Protein AF-A0A1X7HRK0-F1 (afdb_monomer_lite)

Sequence (69 aa):
MIINYGAVSSYRNNDGKVAAVKEQHMNFENAEALRKFTEENPEALIRHLDVRNGNIFAQVQIIEMEDLK

Secondary structure (DSSP, 8-state):
-----------B-TTSEEEEEEEEEEEESSHHHHHHHHHH-TTEEEEEEEEETTEEEEEEEEEEEEEP-

pLDDT: mean 71.02, std 20.36, range [24.05, 91.38]

Foldseek 3Di:
DWPWPQPQPFPDDPQQKGFRKTKGKDKDQAPVSVVVVCVVCVQKDFDDWDADPRMIITTIIHTDIDHHD

Radius of gyration: 14.22 Å; chains: 1; bounding box: 37×24×34 Å

Organism: NCBI:txid1313296

Structure (mmCIF, N/CA/C/O backbone):
data_AF-A0A1X7HRK0-F1
#
_entry.id   AF-A0A1X7HRK0-F1
#
loop_
_atom_site.group_PDB
_atom_site.id
_atom_site.type_symbol
_atom_site.label_atom_id
_atom_site.label_alt_id
_atom_site.label_comp_id
_atom_site.label_asym_id
_atom_site.label_entity_id
_atom_site.label_seq_id
_atom_site.pdbx_PDB_ins_code
_atom_site.Cartn_x
_atom_site.Cartn_y
_atom_site.Cartn_z
_atom_site.occupancy
_atom_site.B_iso_or_equiv
_atom_site.auth_seq_id
_atom_site.auth_comp_id
_atom_site.auth_asym_id
_atom_site.auth_atom_id
_atom_site.pdbx_PDB_model_num
ATOM 1 N N . MET A 1 1 ? -3.553 -16.688 0.918 1.00 25.80 1 MET A N 1
ATOM 2 C CA . MET A 1 1 ? -3.171 -16.923 -0.490 1.00 25.80 1 MET A CA 1
ATOM 3 C C . MET A 1 1 ? -2.644 -15.605 -1.032 1.00 25.80 1 MET A C 1
ATOM 5 O O . MET A 1 1 ? -3.437 -14.701 -1.244 1.00 25.80 1 MET A O 1
ATOM 9 N N . ILE A 1 2 ? -1.322 -15.448 -1.129 1.00 28.30 2 ILE A N 1
ATOM 10 C CA . ILE A 1 2 ? -0.702 -14.251 -1.715 1.00 28.30 2 ILE A CA 1
ATOM 11 C C . ILE A 1 2 ? -0.723 -14.476 -3.224 1.00 28.30 2 ILE A C 1
ATOM 13 O O . ILE A 1 2 ? -0.008 -15.338 -3.731 1.00 28.30 2 ILE A O 1
ATOM 17 N N . ILE A 1 3 ? -1.618 -13.787 -3.926 1.00 24.05 3 ILE A N 1
ATOM 18 C CA . ILE A 1 3 ? -1.676 -13.849 -5.384 1.00 24.05 3 ILE A CA 1
ATOM 19 C C . ILE A 1 3 ? -0.671 -12.818 -5.902 1.00 24.05 3 ILE A C 1
ATOM 21 O O . ILE A 1 3 ? -0.972 -11.629 -5.941 1.00 24.05 3 ILE A O 1
ATOM 25 N N . ASN A 1 4 ? 0.538 -13.272 -6.238 1.00 29.23 4 ASN A N 1
ATOM 26 C CA . ASN A 1 4 ? 1.555 -12.455 -6.899 1.00 29.23 4 ASN A CA 1
ATOM 27 C C . ASN A 1 4 ? 1.193 -12.328 -8.387 1.00 29.23 4 ASN A C 1
ATOM 29 O O . ASN A 1 4 ? 1.611 -13.152 -9.200 1.00 29.23 4 ASN A O 1
ATOM 33 N N . TYR A 1 5 ? 0.393 -11.324 -8.750 1.00 31.97 5 TYR A N 1
ATOM 34 C CA . TYR A 1 5 ? 0.264 -10.917 -10.149 1.00 31.97 5 TYR A CA 1
ATOM 35 C C . TYR A 1 5 ? 1.511 -10.112 -10.526 1.00 31.97 5 TYR A C 1
ATOM 37 O O . TYR A 1 5 ? 1.632 -8.932 -10.219 1.00 31.97 5 TYR A O 1
ATOM 45 N N . GLY A 1 6 ? 2.472 -10.771 -11.173 1.00 33.44 6 GLY A N 1
ATOM 46 C CA . GLY A 1 6 ? 3.601 -10.098 -11.810 1.00 33.44 6 GLY A CA 1
ATOM 47 C C . GLY A 1 6 ? 3.161 -9.466 -13.127 1.00 33.44 6 GLY A C 1
ATOM 48 O O . GLY A 1 6 ? 3.435 -10.015 -14.192 1.00 33.44 6 GLY A O 1
ATOM 49 N N . ALA A 1 7 ? 2.446 -8.342 -13.076 1.00 37.53 7 ALA A N 1
ATOM 50 C CA . ALA A 1 7 ? 2.185 -7.528 -14.258 1.00 37.53 7 ALA A CA 1
ATOM 51 C C . ALA A 1 7 ? 3.451 -6.723 -14.604 1.00 37.53 7 ALA A C 1
ATOM 53 O O . ALA A 1 7 ? 3.603 -5.563 -14.229 1.00 37.53 7 ALA A O 1
ATOM 54 N N . VAL A 1 8 ? 4.390 -7.355 -15.314 1.00 42.91 8 VAL A N 1
ATOM 55 C CA . VAL A 1 8 ? 5.623 -6.703 -15.779 1.00 42.91 8 VAL A CA 1
ATOM 56 C C . VAL A 1 8 ? 5.292 -5.820 -16.986 1.00 42.91 8 VAL A C 1
ATOM 58 O O . VAL A 1 8 ? 5.381 -6.248 -18.137 1.00 42.91 8 VAL A O 1
ATOM 61 N N . SER A 1 9 ? 4.868 -4.580 -16.741 1.00 40.53 9 SER A N 1
ATOM 62 C CA . SER A 1 9 ? 4.713 -3.588 -17.810 1.00 40.53 9 SER A CA 1
ATOM 63 C C . SER A 1 9 ? 6.099 -3.061 -18.191 1.00 40.53 9 SER A C 1
ATOM 65 O O . SER A 1 9 ? 6.6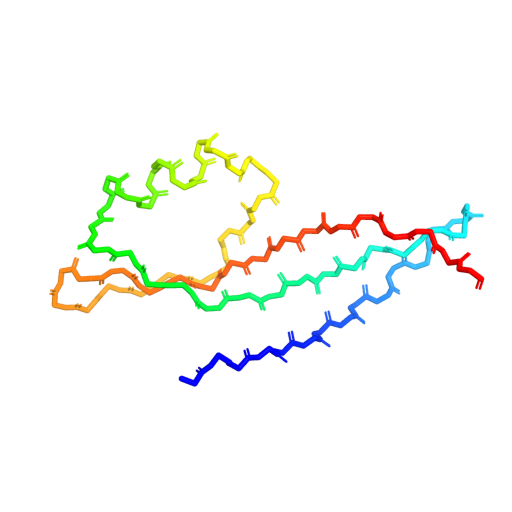25 -2.136 -17.577 1.00 40.53 9 SER A O 1
ATOM 67 N N . SER A 1 10 ? 6.721 -3.693 -19.185 1.00 41.72 10 SER A N 1
ATOM 68 C CA . SER A 1 10 ? 8.085 -3.407 -19.636 1.00 41.72 10 SER A CA 1
ATOM 69 C C . SER A 1 10 ? 8.167 -2.081 -20.404 1.00 41.72 10 SER A C 1
ATOM 71 O O . SER A 1 10 ? 8.072 -2.033 -21.628 1.00 41.72 10 SER A O 1
ATOM 73 N N . TYR A 1 11 ? 8.391 -0.980 -19.685 1.00 43.12 11 TYR A N 1
ATOM 74 C CA . TYR A 1 11 ? 8.871 0.263 -20.293 1.00 43.12 11 TYR A CA 1
ATOM 75 C C . TYR A 1 11 ? 10.386 0.162 -20.488 1.00 43.12 11 TYR A C 1
ATOM 77 O O . TYR A 1 11 ? 11.167 0.271 -19.545 1.00 43.12 11 TYR A O 1
ATOM 85 N N . ARG A 1 12 ? 10.798 -0.112 -21.728 1.00 41.69 12 ARG A N 1
ATOM 86 C CA . ARG A 1 12 ? 12.200 -0.213 -22.144 1.00 41.69 12 ARG A CA 1
ATOM 87 C C . ARG A 1 12 ? 12.808 1.194 -22.161 1.00 41.69 12 ARG A C 1
ATOM 89 O O . ARG A 1 12 ? 12.553 1.946 -23.098 1.00 41.69 12 ARG A O 1
ATOM 96 N N . ASN A 1 13 ? 13.580 1.562 -21.139 1.00 48.28 13 ASN A N 1
ATOM 97 C CA . ASN A 1 13 ? 14.412 2.765 -21.204 1.00 48.28 13 ASN A CA 1
ATOM 98 C C . ASN A 1 13 ? 15.725 2.440 -21.938 1.00 48.28 13 ASN A C 1
ATOM 100 O O . ASN A 1 13 ? 16.213 1.311 -21.881 1.00 48.28 13 ASN A O 1
ATOM 104 N N . ASN A 1 14 ? 16.287 3.428 -22.638 1.00 50.12 14 ASN A N 1
ATOM 105 C CA . ASN A 1 14 ? 17.443 3.293 -23.544 1.00 50.12 14 ASN A CA 1
ATOM 106 C C . ASN A 1 14 ? 18.753 2.811 -22.867 1.00 50.12 14 ASN A C 1
ATOM 108 O O . ASN A 1 14 ? 19.729 2.553 -23.563 1.00 50.12 14 ASN A O 1
ATOM 112 N N . ASP A 1 15 ? 18.757 2.653 -21.539 1.00 54.66 15 ASP A N 1
ATOM 113 C CA . ASP A 1 15 ? 19.904 2.266 -20.704 1.00 54.66 15 ASP A CA 1
ATOM 114 C C . ASP A 1 15 ? 19.886 0.797 -20.233 1.00 54.66 15 ASP A C 1
ATOM 116 O O . ASP A 1 15 ? 20.635 0.424 -19.336 1.00 54.66 15 ASP A O 1
ATOM 120 N N . GLY A 1 16 ? 19.020 -0.059 -20.789 1.00 53.69 16 GLY A N 1
ATOM 121 C CA . GLY A 1 16 ? 18.995 -1.482 -20.410 1.00 53.69 16 GLY A CA 1
ATOM 122 C C . GLY A 1 16 ? 18.423 -1.755 -19.011 1.00 53.69 16 GLY A C 1
ATOM 123 O O . GLY A 1 16 ? 18.672 -2.810 -18.440 1.00 53.69 16 GLY A O 1
ATOM 124 N N . LYS A 1 17 ? 17.623 -0.834 -18.464 1.00 53.66 17 LYS A N 1
ATOM 125 C CA . LYS A 1 17 ? 16.863 -1.036 -17.219 1.00 53.66 17 LYS A CA 1
ATOM 126 C C . LYS A 1 17 ? 15.381 -1.225 -17.532 1.00 53.66 17 LYS A C 1
ATOM 128 O O . LYS A 1 17 ? 14.843 -0.543 -18.411 1.00 53.66 17 LYS A O 1
ATOM 133 N N . VAL A 1 18 ? 14.721 -2.129 -16.815 1.00 59.88 18 VAL A N 1
ATOM 134 C CA . VAL A 1 18 ? 13.268 -2.336 -16.890 1.00 59.88 18 VAL A CA 1
ATOM 135 C C . VAL A 1 18 ? 12.659 -1.915 -15.566 1.00 59.88 18 VAL A C 1
ATOM 137 O O . VAL A 1 18 ? 13.123 -2.314 -14.501 1.00 59.88 18 VAL A O 1
ATOM 140 N N . ALA A 1 19 ? 11.597 -1.115 -15.639 1.00 61.22 19 ALA A N 1
ATOM 141 C CA . ALA A 1 19 ? 10.744 -0.875 -14.487 1.00 61.22 19 ALA A CA 1
ATOM 142 C C . ALA A 1 19 ? 9.976 -2.170 -14.179 1.00 61.22 19 ALA A C 1
ATOM 144 O O . ALA A 1 19 ? 9.012 -2.515 -14.869 1.00 61.22 19 ALA A O 1
ATOM 145 N N . ALA A 1 20 ? 10.433 -2.908 -13.173 1.00 68.44 20 ALA A N 1
ATOM 146 C CA . ALA A 1 20 ? 9.713 -4.029 -12.610 1.00 68.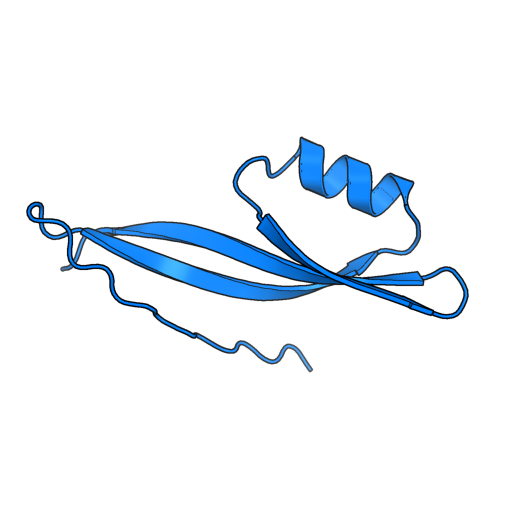44 20 ALA A CA 1
ATOM 147 C C . ALA A 1 20 ? 8.605 -3.467 -11.720 1.00 68.44 20 ALA A C 1
ATOM 149 O O . ALA A 1 20 ? 8.828 -2.899 -10.653 1.00 68.44 20 ALA A O 1
ATOM 150 N N . VAL A 1 21 ? 7.377 -3.579 -12.207 1.00 71.06 21 VAL A N 1
ATOM 151 C CA . VAL A 1 21 ? 6.194 -3.198 -11.452 1.00 71.06 21 VAL A CA 1
ATOM 152 C C . VAL A 1 21 ? 5.733 -4.403 -10.647 1.00 71.06 21 VAL A C 1
ATOM 154 O O . VAL A 1 21 ? 5.367 -5.433 -11.215 1.00 71.06 21 VAL A O 1
ATOM 157 N N . LYS A 1 22 ? 5.708 -4.263 -9.324 1.00 76.62 22 LYS A N 1
ATOM 158 C CA . LYS A 1 22 ? 5.220 -5.295 -8.416 1.00 76.62 22 LYS A CA 1
ATOM 159 C C . LYS A 1 22 ? 3.911 -4.851 -7.780 1.00 76.62 22 LYS A C 1
ATOM 161 O O . LYS A 1 22 ? 3.886 -3.919 -6.980 1.00 76.62 22 LYS A O 1
ATOM 166 N N . GLU A 1 23 ? 2.823 -5.525 -8.135 1.00 82.81 23 GLU A N 1
ATOM 167 C CA . GLU A 1 23 ? 1.503 -5.288 -7.549 1.00 82.81 23 GLU A CA 1
ATOM 168 C C . GLU A 1 23 ? 1.246 -6.252 -6.386 1.00 82.81 23 GLU A C 1
ATOM 170 O O . GLU A 1 23 ? 1.445 -7.463 -6.500 1.00 82.81 23 GLU A O 1
ATOM 175 N N . GLN A 1 24 ? 0.794 -5.716 -5.254 1.00 84.88 24 GLN A N 1
ATOM 176 C CA . GLN A 1 24 ? 0.513 -6.466 -4.035 1.00 84.88 24 GLN A CA 1
ATOM 177 C C . GLN A 1 24 ? -0.844 -6.067 -3.459 1.00 84.88 24 GLN A C 1
ATOM 179 O O . GLN A 1 24 ? -1.181 -4.889 -3.381 1.00 84.88 24 GLN A O 1
ATOM 184 N N . HIS A 1 25 ? -1.618 -7.054 -3.011 1.00 88.06 25 HIS A N 1
ATOM 185 C CA . HIS A 1 25 ? -2.823 -6.813 -2.221 1.00 88.06 25 HIS A CA 1
ATOM 186 C C . HIS A 1 25 ? -2.469 -6.878 -0.738 1.00 88.06 25 HIS A C 1
ATOM 188 O O . HIS A 1 25 ? -2.038 -7.925 -0.249 1.00 88.06 25 HIS A O 1
ATOM 194 N N . MET A 1 26 ? -2.649 -5.764 -0.037 1.00 85.69 26 MET A N 1
ATOM 195 C CA . MET A 1 26 ? -2.322 -5.618 1.376 1.00 85.69 26 MET A CA 1
ATOM 196 C C . MET A 1 26 ? -3.575 -5.281 2.180 1.00 85.69 26 MET A C 1
ATOM 198 O O . MET A 1 26 ? -4.455 -4.560 1.710 1.00 85.69 26 MET A O 1
ATOM 202 N N . ASN A 1 27 ? -3.627 -5.794 3.408 1.00 87.94 27 ASN A N 1
ATOM 203 C CA . ASN A 1 27 ? -4.674 -5.478 4.370 1.00 87.94 27 ASN A CA 1
ATOM 204 C C . ASN A 1 27 ? -4.071 -4.624 5.482 1.00 87.94 27 ASN A C 1
ATOM 206 O O . ASN A 1 27 ? -3.051 -4.998 6.058 1.00 87.94 27 ASN A O 1
ATOM 210 N N . PHE A 1 28 ? -4.732 -3.522 5.809 1.00 87.94 28 PHE A N 1
ATOM 211 C CA . PHE A 1 28 ? -4.396 -2.650 6.922 1.00 87.94 28 PHE A CA 1
ATOM 212 C C . PHE A 1 28 ? -5.541 -2.673 7.926 1.00 87.94 28 PHE A C 1
ATOM 214 O O . PHE A 1 28 ? -6.711 -2.555 7.560 1.00 87.94 28 PHE A O 1
ATOM 221 N N . GLU A 1 29 ? -5.196 -2.816 9.200 1.00 87.94 29 GLU A N 1
ATOM 222 C CA . GLU A 1 29 ? -6.173 -2.907 10.290 1.00 87.94 29 GLU A CA 1
ATOM 223 C C . GLU A 1 29 ? -6.951 -1.598 10.483 1.00 87.94 29 GLU A C 1
ATOM 225 O O . GLU A 1 29 ? -8.078 -1.610 10.969 1.00 87.94 29 GLU A O 1
ATOM 230 N N . ASN A 1 30 ? -6.352 -0.462 10.112 1.00 87.50 30 ASN A N 1
ATOM 231 C CA . ASN A 1 30 ? -6.954 0.863 10.201 1.00 87.50 30 ASN A CA 1
ATOM 232 C C . ASN A 1 30 ? -6.217 1.882 9.305 1.00 87.50 30 ASN A C 1
ATOM 234 O O . ASN A 1 30 ? -5.221 1.573 8.645 1.00 87.50 30 ASN A O 1
ATOM 238 N N . ALA A 1 31 ? -6.708 3.125 9.305 1.00 86.12 31 ALA A N 1
ATOM 239 C CA . ALA A 1 31 ? -6.133 4.226 8.532 1.00 86.12 31 ALA A CA 1
ATOM 240 C C . ALA A 1 31 ? -4.737 4.665 9.008 1.00 86.12 31 ALA A C 1
ATOM 242 O O . ALA A 1 31 ? -3.946 5.147 8.201 1.00 86.12 31 ALA A O 1
ATOM 243 N N . GLU A 1 32 ? -4.410 4.494 10.290 1.00 89.56 32 GLU A N 1
ATOM 244 C CA . GLU A 1 32 ? -3.095 4.857 10.831 1.00 89.56 32 GLU A CA 1
ATOM 245 C C . GLU A 1 32 ? -2.005 3.893 10.345 1.00 89.56 32 GLU A C 1
ATOM 247 O O . GLU A 1 32 ? -0.934 4.333 9.933 1.00 89.56 32 GLU A O 1
ATOM 252 N N . ALA A 1 33 ? -2.308 2.593 10.288 1.00 88.06 33 ALA A N 1
ATOM 253 C CA . ALA A 1 33 ? -1.431 1.575 9.718 1.00 88.06 33 ALA A CA 1
ATOM 254 C C . ALA A 1 33 ? -1.153 1.828 8.228 1.00 88.06 33 ALA A C 1
ATOM 256 O O . ALA A 1 33 ? -0.009 1.719 7.788 1.00 88.06 33 ALA A O 1
ATOM 257 N N . LEU A 1 34 ? -2.177 2.224 7.461 1.00 87.50 34 LEU A N 1
ATOM 258 C CA . LEU A 1 34 ? -1.995 2.632 6.067 1.00 87.50 34 LEU A CA 1
ATOM 259 C C . LEU A 1 34 ? -1.115 3.886 5.955 1.00 87.50 34 LEU A C 1
ATOM 261 O O . LEU A 1 34 ? -0.207 3.914 5.128 1.00 87.50 34 LEU A O 1
ATOM 265 N N . ARG A 1 35 ? -1.352 4.908 6.792 1.00 87.50 35 ARG A N 1
ATOM 266 C CA . ARG A 1 35 ? -0.555 6.146 6.779 1.00 87.50 35 ARG A CA 1
ATOM 267 C C . ARG A 1 35 ? 0.918 5.851 7.050 1.00 87.50 35 ARG A C 1
ATOM 269 O O . ARG A 1 35 ? 1.778 6.285 6.290 1.00 87.50 35 ARG A O 1
ATOM 276 N N . LYS A 1 36 ? 1.194 5.055 8.084 1.00 91.38 36 LYS A N 1
ATOM 277 C CA . LYS A 1 36 ? 2.551 4.631 8.431 1.00 91.38 36 LYS A CA 1
ATOM 278 C C . LYS A 1 36 ? 3.220 3.883 7.276 1.00 91.38 36 LYS A C 1
ATOM 280 O O . LYS A 1 36 ? 4.356 4.188 6.940 1.00 91.38 36 LYS A O 1
ATOM 285 N N . PHE A 1 37 ? 2.501 2.978 6.612 1.00 88.25 37 PHE A N 1
ATOM 286 C CA . PHE A 1 37 ? 3.020 2.282 5.435 1.00 88.25 37 PHE A CA 1
ATOM 287 C C . PHE A 1 37 ? 3.408 3.244 4.303 1.00 88.25 37 PHE A C 1
ATOM 289 O O . PHE A 1 37 ? 4.487 3.100 3.734 1.00 88.25 37 PHE A O 1
ATOM 296 N N . THR A 1 38 ? 2.568 4.239 3.997 1.00 85.25 38 THR A N 1
ATOM 297 C CA . THR A 1 38 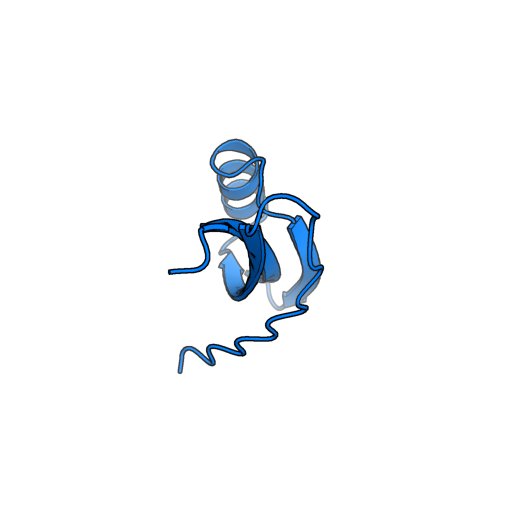? 2.873 5.237 2.955 1.00 85.25 38 THR A CA 1
ATOM 298 C C . THR A 1 38 ? 4.019 6.178 3.333 1.00 85.25 38 THR A C 1
ATOM 300 O O . THR A 1 38 ? 4.731 6.647 2.454 1.00 85.25 38 THR A O 1
ATOM 303 N N . GLU A 1 39 ? 4.215 6.446 4.629 1.00 86.38 39 GLU A N 1
ATOM 304 C CA . GLU A 1 39 ? 5.358 7.220 5.132 1.00 86.38 39 GLU A CA 1
ATOM 305 C C . GLU A 1 39 ? 6.666 6.414 5.048 1.00 86.38 39 GLU A C 1
ATOM 307 O O . GLU A 1 39 ? 7.708 6.970 4.710 1.00 86.38 39 GLU A O 1
ATOM 312 N N . GLU A 1 40 ? 6.615 5.108 5.328 1.00 88.81 40 GLU A N 1
ATOM 313 C CA . GLU A 1 40 ? 7.774 4.205 5.275 1.00 88.81 40 GLU A CA 1
ATOM 314 C C . GLU A 1 40 ? 8.163 3.796 3.845 1.00 88.81 40 GLU A C 1
ATOM 316 O O . GLU A 1 40 ? 9.325 3.475 3.610 1.00 88.81 40 GLU A O 1
ATOM 321 N N . ASN A 1 41 ? 7.217 3.819 2.899 1.00 85.06 41 ASN A N 1
ATOM 322 C CA . ASN A 1 41 ? 7.410 3.393 1.507 1.00 85.06 41 ASN A CA 1
ATOM 323 C C . ASN A 1 41 ? 6.919 4.496 0.548 1.00 85.06 41 ASN A C 1
ATOM 325 O O . ASN A 1 41 ? 5.860 4.350 -0.071 1.00 85.06 41 ASN A O 1
ATOM 329 N N . PRO A 1 42 ? 7.639 5.626 0.425 1.00 81.19 42 PRO A N 1
ATOM 330 C CA . PRO A 1 42 ? 7.232 6.746 -0.431 1.00 81.19 42 PRO A CA 1
ATOM 331 C C . PRO A 1 42 ? 7.150 6.388 -1.927 1.00 81.19 42 PRO A C 1
ATOM 333 O O . PRO A 1 42 ? 6.479 7.074 -2.696 1.00 81.19 42 PRO A O 1
ATOM 336 N N . GLU A 1 43 ? 7.821 5.319 -2.352 1.00 77.38 43 GLU A N 1
ATOM 337 C CA . GLU A 1 43 ? 7.780 4.751 -3.701 1.00 77.38 43 GLU A CA 1
ATOM 338 C C . GLU A 1 43 ? 6.563 3.850 -3.963 1.00 77.38 43 GLU A C 1
ATOM 340 O O . GLU A 1 43 ? 6.299 3.482 -5.112 1.00 77.38 43 GLU A O 1
ATOM 345 N N . ALA A 1 44 ? 5.819 3.479 -2.917 1.00 83.69 44 ALA A N 1
ATOM 346 C CA . ALA A 1 44 ? 4.639 2.642 -3.033 1.00 83.69 44 ALA A CA 1
ATOM 347 C C . ALA A 1 44 ? 3.430 3.473 -3.479 1.00 83.69 44 ALA A C 1
ATOM 349 O O . ALA A 1 44 ? 3.015 4.434 -2.831 1.00 83.69 44 ALA A O 1
ATOM 350 N N . LEU A 1 45 ? 2.812 3.068 -4.584 1.00 84.69 45 LEU A N 1
ATOM 351 C CA . LEU A 1 45 ? 1.663 3.746 -5.164 1.00 84.69 45 LEU A CA 1
ATOM 352 C C . LEU A 1 45 ? 0.383 2.960 -4.874 1.00 84.69 45 LEU A C 1
ATOM 354 O O . LEU A 1 45 ? 0.210 1.831 -5.334 1.00 84.69 45 LEU A O 1
ATOM 358 N N . ILE A 1 46 ? -0.541 3.553 -4.121 1.00 85.31 46 ILE A N 1
ATOM 359 C CA . ILE A 1 46 ? -1.853 2.949 -3.862 1.00 85.31 46 ILE A CA 1
ATOM 360 C C . ILE A 1 46 ? -2.731 3.118 -5.110 1.00 85.31 46 ILE A C 1
ATOM 362 O O . ILE A 1 46 ? -3.048 4.238 -5.508 1.00 85.31 46 ILE A O 1
ATOM 366 N N . ARG A 1 47 ? -3.124 2.009 -5.743 1.00 84.00 47 ARG A N 1
ATOM 367 C CA . ARG A 1 47 ? -3.912 1.986 -6.992 1.00 84.00 47 ARG A CA 1
ATOM 368 C C . ARG A 1 47 ? -5.403 1.827 -6.743 1.00 84.00 47 ARG A C 1
ATOM 370 O O . ARG A 1 47 ? -6.217 2.449 -7.420 1.00 84.00 47 ARG A O 1
ATOM 377 N N . HIS A 1 48 ? -5.748 0.987 -5.776 1.00 85.94 48 HIS A N 1
ATOM 378 C CA . HIS A 1 48 ? -7.121 0.720 -5.382 1.00 85.94 48 HIS A CA 1
ATOM 379 C C . HIS A 1 48 ? -7.195 0.619 -3.866 1.00 85.94 48 HIS A C 1
ATOM 381 O O . HIS A 1 48 ? -6.282 0.080 -3.241 1.00 85.94 48 HIS A O 1
ATOM 387 N N . LEU A 1 49 ? -8.275 1.131 -3.285 1.00 87.44 49 LEU A N 1
ATOM 388 C CA . LEU A 1 49 ? -8.507 1.115 -1.850 1.00 87.44 49 LEU A CA 1
ATOM 389 C C . LEU A 1 49 ? -9.978 0.806 -1.593 1.00 87.44 49 LEU A C 1
ATOM 391 O O . LEU A 1 49 ? -10.860 1.463 -2.138 1.00 87.44 49 LEU A O 1
ATOM 395 N N . ASP A 1 50 ? -10.223 -0.193 -0.757 1.00 89.06 50 ASP A N 1
ATOM 396 C CA . ASP A 1 50 ? -11.552 -0.606 -0.327 1.00 89.06 50 ASP A CA 1
ATOM 397 C C . ASP A 1 50 ? -11.575 -0.720 1.200 1.00 89.06 50 ASP A C 1
ATOM 399 O O . ASP A 1 50 ? -10.604 -1.164 1.810 1.00 89.06 50 ASP A O 1
ATOM 403 N N . VAL A 1 51 ? -12.671 -0.310 1.832 1.00 88.06 51 VAL A N 1
ATOM 404 C CA . VAL A 1 51 ? -12.816 -0.323 3.290 1.00 88.06 51 VAL A CA 1
ATOM 405 C C . VAL A 1 51 ? -13.987 -1.218 3.651 1.00 88.06 51 VAL A C 1
ATOM 407 O O . VAL A 1 51 ? -15.135 -0.928 3.320 1.00 88.06 51 VAL A O 1
ATOM 410 N N . ARG A 1 52 ? -13.709 -2.310 4.366 1.00 86.81 52 ARG A N 1
ATOM 411 C CA . ARG A 1 52 ? -14.727 -3.284 4.776 1.00 86.81 52 ARG A CA 1
ATOM 412 C C . ARG A 1 52 ? -14.599 -3.579 6.259 1.00 86.81 52 ARG A C 1
ATOM 414 O O . ARG A 1 52 ? -13.560 -4.050 6.717 1.00 86.81 52 ARG A O 1
ATOM 421 N N . ASN A 1 53 ? -15.679 -3.340 7.002 1.00 85.44 53 ASN A N 1
ATOM 422 C CA . ASN A 1 53 ? -15.763 -3.599 8.444 1.00 85.44 53 ASN A CA 1
ATOM 423 C C . ASN A 1 53 ? -14.597 -2.982 9.248 1.00 85.44 53 ASN A C 1
ATOM 425 O O . ASN A 1 53 ? -14.073 -3.616 10.158 1.00 85.44 53 ASN A O 1
ATOM 429 N N . GLY A 1 54 ? -14.162 -1.771 8.884 1.00 80.31 54 GLY A N 1
ATOM 430 C CA . GLY A 1 54 ? -13.052 -1.063 9.538 1.00 80.31 54 GLY A CA 1
ATOM 431 C C . GLY A 1 54 ? -11.651 -1.439 9.043 1.00 80.31 54 GLY A C 1
ATOM 432 O O . GLY A 1 54 ? -10.725 -0.668 9.266 1.00 80.31 54 GLY A O 1
ATOM 433 N N . ASN A 1 55 ? -11.505 -2.544 8.306 1.00 84.25 55 ASN A N 1
ATOM 434 C CA . ASN A 1 55 ? -10.249 -2.914 7.655 1.00 84.25 55 ASN A CA 1
ATOM 435 C C . ASN A 1 55 ? -10.129 -2.245 6.286 1.00 84.25 55 ASN A C 1
ATOM 437 O O . ASN A 1 55 ? -11.123 -2.082 5.574 1.00 84.25 55 ASN A O 1
ATOM 441 N N . ILE A 1 56 ? -8.901 -1.924 5.895 1.00 87.44 56 ILE A N 1
ATOM 442 C CA . ILE A 1 56 ? -8.579 -1.337 4.598 1.00 87.44 56 ILE A CA 1
ATOM 443 C C . ILE A 1 56 ? -7.859 -2.376 3.745 1.00 87.44 56 ILE A C 1
ATOM 445 O O . ILE A 1 56 ? -6.858 -2.949 4.154 1.00 87.44 56 ILE A O 1
ATOM 449 N N . PHE A 1 57 ? -8.353 -2.591 2.538 1.00 90.12 57 PHE A N 1
ATOM 450 C CA . PHE A 1 57 ? -7.779 -3.462 1.527 1.00 90.12 57 PHE A CA 1
ATOM 451 C C . PHE A 1 57 ? -7.209 -2.567 0.436 1.00 90.12 57 PHE A C 1
ATOM 453 O O . PHE A 1 57 ? -7.965 -1.868 -0.240 1.00 90.12 57 PHE A O 1
ATOM 460 N N . ALA A 1 58 ? -5.891 -2.564 0.267 1.00 87.94 58 ALA A N 1
ATOM 461 C CA . ALA A 1 58 ? -5.244 -1.761 -0.758 1.00 87.94 58 ALA A CA 1
ATOM 462 C C . ALA A 1 58 ? -4.547 -2.641 -1.792 1.00 87.94 58 ALA A C 1
ATOM 464 O O . ALA A 1 58 ? -3.865 -3.610 -1.455 1.00 87.94 58 ALA A O 1
ATOM 465 N N . GLN A 1 59 ? -4.685 -2.267 -3.059 1.00 88.06 59 GLN A N 1
ATOM 466 C CA . GLN A 1 59 ? -3.777 -2.698 -4.108 1.00 88.06 59 GLN A CA 1
ATOM 467 C C . GLN A 1 59 ? -2.634 -1.688 -4.171 1.00 88.06 59 GLN A C 1
ATOM 469 O O . GLN A 1 59 ? -2.846 -0.518 -4.497 1.00 88.06 59 GLN A O 1
ATOM 474 N N . VAL A 1 60 ? -1.436 -2.146 -3.836 1.00 87.94 60 VAL A N 1
ATOM 475 C CA . VAL A 1 60 ? -0.212 -1.353 -3.789 1.00 87.94 60 VAL A CA 1
ATOM 476 C C . VAL A 1 60 ? 0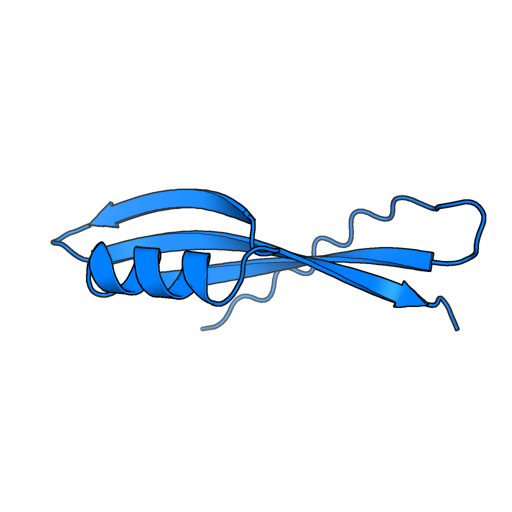.678 -1.750 -4.954 1.00 87.94 60 VAL A C 1
ATOM 478 O O . VAL A 1 60 ? 0.896 -2.933 -5.198 1.00 87.94 60 VAL A O 1
ATOM 481 N N . GLN A 1 61 ? 1.201 -0.764 -5.665 1.00 84.88 61 GLN A N 1
ATOM 482 C CA . GLN A 1 61 ? 2.144 -0.939 -6.754 1.00 84.88 61 GLN A CA 1
ATOM 483 C C . GLN A 1 61 ? 3.494 -0.361 -6.334 1.00 84.88 61 GLN A C 1
ATOM 485 O O . GLN A 1 61 ? 3.590 0.828 -6.054 1.00 84.88 61 GLN A O 1
ATOM 490 N N . ILE A 1 62 ? 4.532 -1.18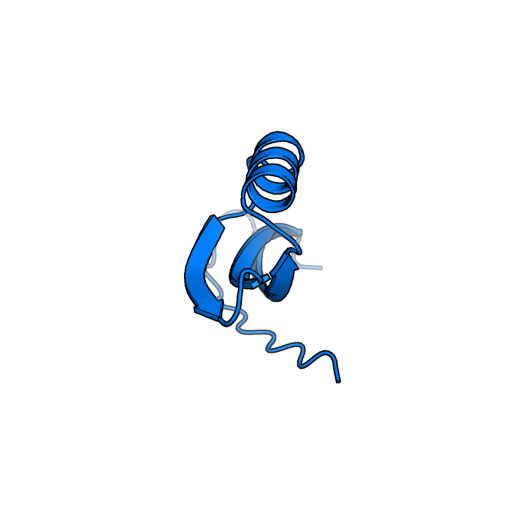8 -6.304 1.00 81.25 62 ILE A N 1
ATOM 491 C CA . ILE A 1 62 ? 5.906 -0.759 -6.029 1.00 81.25 62 ILE A CA 1
ATOM 492 C C . ILE A 1 62 ? 6.685 -0.866 -7.337 1.00 81.25 62 ILE A C 1
ATOM 494 O O . ILE A 1 62 ? 6.600 -1.884 -8.028 1.00 81.25 62 ILE A O 1
ATOM 498 N N . ILE A 1 63 ? 7.386 0.203 -7.710 1.00 72.38 63 ILE A N 1
ATOM 499 C CA . ILE A 1 63 ? 8.209 0.236 -8.921 1.00 72.38 63 ILE A CA 1
ATOM 500 C C . ILE A 1 63 ? 9.660 0.023 -8.507 1.00 72.38 63 ILE A C 1
ATOM 502 O O . ILE A 1 63 ? 10.279 0.902 -7.915 1.00 72.38 63 ILE A O 1
ATOM 506 N N . GLU A 1 64 ?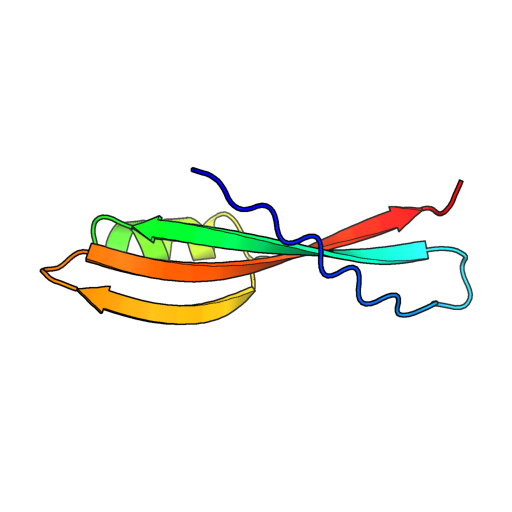 10.203 -1.136 -8.850 1.00 71.69 64 GLU A N 1
ATOM 507 C CA . GLU A 1 64 ? 11.613 -1.462 -8.673 1.00 71.69 64 GLU A CA 1
ATOM 508 C C . GLU A 1 64 ? 12.313 -1.303 -10.032 1.00 71.69 64 GLU A C 1
ATOM 510 O O . GLU A 1 64 ? 11.825 -1.762 -11.064 1.00 71.69 64 GLU A O 1
ATOM 515 N N . MET A 1 65 ? 13.441 -0.594 -10.073 1.00 64.81 65 MET A N 1
ATOM 516 C CA . MET A 1 65 ? 14.267 -0.528 -11.281 1.00 64.81 65 MET A CA 1
ATOM 517 C C . MET A 1 65 ? 15.208 -1.730 -11.269 1.00 64.81 65 MET A C 1
ATOM 519 O O . MET A 1 65 ? 16.138 -1.760 -10.465 1.00 64.81 65 MET A O 1
ATOM 523 N N . GLU A 1 66 ? 14.985 -2.703 -12.150 1.00 59.69 66 GLU A N 1
ATOM 524 C CA . GLU A 1 66 ? 15.902 -3.831 -12.325 1.00 59.69 66 GLU A CA 1
ATOM 525 C C . GLU A 1 66 ? 16.795 -3.610 -13.554 1.00 59.69 66 GLU A C 1
ATOM 527 O O . GLU A 1 66 ? 16.340 -3.192 -14.626 1.00 59.69 66 GLU A O 1
ATOM 532 N N . ASP A 1 67 ? 18.088 -3.893 -13.398 1.00 54.97 67 ASP A N 1
ATOM 533 C CA . ASP A 1 67 ? 19.034 -3.979 -14.510 1.00 54.97 67 ASP A CA 1
ATOM 534 C C . ASP A 1 67 ? 18.771 -5.273 -15.302 1.00 54.97 67 ASP A C 1
ATOM 536 O O . ASP A 1 67 ? 18.743 -6.365 -14.727 1.00 54.97 67 ASP A O 1
ATOM 540 N N . LEU A 1 68 ? 18.584 -5.172 -16.626 1.00 55.91 68 LEU A N 1
ATOM 541 C CA . LEU A 1 68 ? 18.524 -6.354 -17.491 1.00 55.91 68 LEU A CA 1
ATOM 542 C C . LEU A 1 68 ? 19.909 -7.019 -17.516 1.00 55.91 68 LEU A C 1
ATOM 544 O O . LEU A 1 68 ? 20.883 -6.397 -17.939 1.00 55.91 68 LEU A O 1
ATOM 548 N N . LYS A 1 69 ? 19.982 -8.278 -17.069 1.00 55.16 69 LYS A N 1
ATOM 549 C CA . LYS A 1 69 ? 21.166 -9.140 -17.224 1.00 55.16 69 LYS A CA 1
ATOM 550 C C . LYS A 1 69 ? 21.334 -9.647 -18.651 1.00 55.16 69 LYS A C 1
ATOM 552 O O . LYS A 1 69 ? 20.302 -9.929 -19.300 1.00 55.16 69 LYS A O 1
#